Protein AF-A0A537Y4N8-F1 (afdb_monomer)

Nearest PDB structures (foldseek):
  2g3a-assembly1_A-2  TM=4.674E-01  e=1.895E+00  Agrobacterium fabrum str. C58
  9gbv-assembly1_D  TM=5.936E-01  e=2.436E+00  Escherichia coli
  8qqs-assembly1_B  TM=6.022E-01  e=3.130E+00  Escherichia coli
  3r6m-assembly2_C  TM=4.548E-01  e=8.018E+00  Vibrio parahaemolyticus
  8p5d-assembly1_LM0  TM=2.636E-01  e=4.022E+00  Spraguea lophii 42_110

Sequence (62 aa):
MNQKVVDQRVIAIYFDKNRQVRRLANYGLQDGRIFDFISRTTPTSGQELSYLTPLFKLLSFN

Solvent-accessible surface area (backbone atoms only — not comparable to full-atom values): 4181 Å² total; per-residue (Å²): 134,84,89,71,92,84,77,54,80,47,77,48,76,40,62,46,98,85,72,43,84,72,46,75,43,38,35,35,56,55,98,89,40,81,45,69,79,73,60,95,63,82,76,68,84,64,65,62,58,63,56,49,54,58,49,55,56,64,71,53,83,121

Mean predicted aligned error: 7.5 Å

Structure (mmCIF, N/CA/C/O backbone):
data_AF-A0A537Y4N8-F1
#
_entry.id   AF-A0A537Y4N8-F1
#
loop_
_atom_site.group_PDB
_atom_site.id
_atom_site.type_symbol
_atom_site.label_atom_id
_atom_site.label_alt_id
_atom_site.label_comp_id
_atom_site.label_asym_id
_atom_site.label_entity_id
_atom_site.label_seq_id
_atom_site.pdbx_PDB_ins_code
_atom_site.Cartn_x
_atom_site.Cartn_y
_atom_site.Cartn_z
_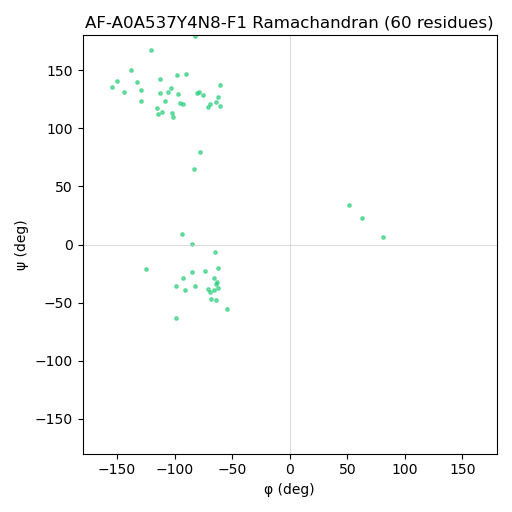atom_site.occupancy
_atom_site.B_iso_or_equiv
_atom_site.auth_seq_id
_atom_site.auth_comp_id
_atom_site.auth_asym_id
_atom_site.auth_atom_id
_atom_site.pdbx_PDB_model_num
ATOM 1 N N . MET A 1 1 ? -23.200 2.125 17.989 1.00 49.19 1 MET A N 1
ATOM 2 C CA . MET A 1 1 ? -21.903 1.418 17.913 1.00 49.19 1 MET A CA 1
ATOM 3 C C . MET A 1 1 ? -21.300 1.737 16.556 1.00 49.19 1 MET A C 1
ATOM 5 O O . MET A 1 1 ? -21.933 1.404 15.564 1.00 49.19 1 MET A O 1
ATOM 9 N N . ASN A 1 2 ? -20.164 2.439 16.495 1.00 67.44 2 ASN A N 1
ATOM 10 C CA . ASN A 1 2 ? -19.507 2.727 15.216 1.00 67.44 2 ASN A CA 1
ATOM 11 C C . ASN A 1 2 ? -18.813 1.465 14.707 1.00 67.44 2 ASN A C 1
ATOM 13 O O . ASN A 1 2 ? -18.042 0.844 15.437 1.00 67.44 2 ASN A O 1
ATOM 17 N N . GLN A 1 3 ? -19.080 1.098 13.459 1.00 73.75 3 GLN A N 1
ATOM 18 C CA . GLN A 1 3 ? -18.337 0.042 12.787 1.00 73.75 3 GLN A CA 1
ATOM 19 C C . GLN A 1 3 ? -16.921 0.554 12.521 1.00 73.75 3 GLN A C 1
ATOM 21 O O . GLN A 1 3 ? -16.735 1.586 11.880 1.00 73.75 3 GLN A O 1
ATOM 26 N N . LYS A 1 4 ? -15.922 -0.150 13.054 1.00 75.12 4 LYS A N 1
ATOM 27 C CA . LYS A 1 4 ? -14.511 0.119 12.786 1.00 75.12 4 LYS A CA 1
ATOM 28 C C . LYS A 1 4 ? -14.001 -0.967 11.852 1.00 75.12 4 LYS A C 1
ATOM 30 O O . LYS A 1 4 ? -14.214 -2.149 12.109 1.00 75.12 4 LYS A O 1
ATOM 35 N N . VAL A 1 5 ? -13.319 -0.565 10.787 1.00 74.88 5 VAL A N 1
ATOM 36 C CA . VAL A 1 5 ? -12.562 -1.492 9.946 1.00 74.88 5 VAL A CA 1
ATOM 37 C C . VAL A 1 5 ? -11.484 -2.151 10.809 1.00 74.88 5 VAL A C 1
ATOM 39 O O . VAL A 1 5 ? -10.641 -1.460 11.382 1.00 74.88 5 VAL A O 1
ATOM 42 N N . VAL A 1 6 ? -11.548 -3.477 10.935 1.00 80.25 6 VAL A N 1
ATOM 43 C CA . VAL A 1 6 ? -10.618 -4.265 11.762 1.00 80.25 6 VAL A CA 1
ATOM 44 C C . VAL A 1 6 ? -9.416 -4.790 10.977 1.00 80.25 6 VAL A C 1
ATOM 46 O O . VAL A 1 6 ? -8.352 -4.948 11.563 1.00 80.25 6 VAL A O 1
ATOM 49 N N . ASP A 1 7 ? -9.564 -5.031 9.671 1.00 81.38 7 ASP A N 1
ATOM 50 C CA . ASP A 1 7 ? -8.483 -5.472 8.783 1.00 81.38 7 ASP A CA 1
ATOM 51 C C . ASP A 1 7 ? -8.786 -5.040 7.338 1.00 81.38 7 ASP A C 1
ATOM 53 O O . ASP A 1 7 ? -9.913 -5.174 6.859 1.00 81.38 7 ASP A O 1
ATOM 57 N N . GLN A 1 8 ? -7.778 -4.510 6.652 1.00 85.56 8 GLN A N 1
ATOM 58 C CA . GLN A 1 8 ? -7.811 -4.128 5.241 1.00 85.56 8 GLN A CA 1
ATOM 59 C C . GLN A 1 8 ? -6.448 -4.439 4.641 1.00 85.56 8 GLN A C 1
ATOM 61 O O . GLN A 1 8 ? -5.422 -4.058 5.209 1.00 85.56 8 GLN A O 1
ATOM 66 N N . ARG A 1 9 ? -6.442 -5.112 3.485 1.00 85.56 9 ARG A N 1
ATOM 67 C CA . ARG A 1 9 ? -5.219 -5.607 2.847 1.00 85.56 9 ARG A CA 1
ATOM 68 C C . ARG A 1 9 ? -5.178 -5.279 1.362 1.00 85.56 9 ARG A C 1
ATOM 70 O O . ARG A 1 9 ? -6.181 -5.418 0.668 1.00 85.56 9 ARG A O 1
ATOM 77 N N . VAL A 1 10 ? -4.003 -4.894 0.875 1.00 86.25 10 VAL A N 1
ATOM 78 C CA . VAL A 1 10 ? -3.711 -4.608 -0.534 1.00 86.25 10 VAL A CA 1
ATOM 79 C C . VAL A 1 10 ? -2.468 -5.387 -0.938 1.00 86.25 10 VAL A C 1
ATOM 81 O O . VAL A 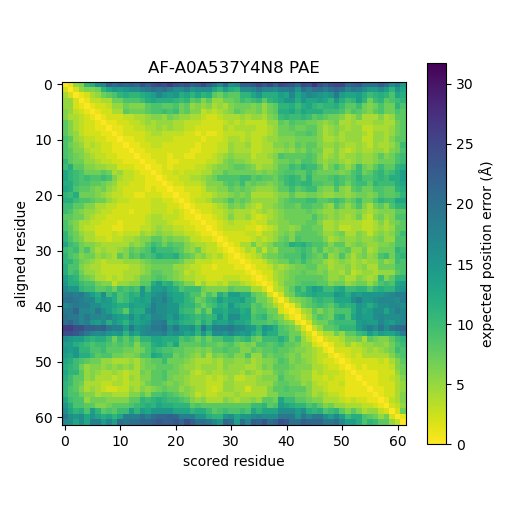1 10 ? -1.408 -5.222 -0.344 1.00 86.25 10 VAL A O 1
ATOM 84 N N . ILE A 1 11 ? -2.577 -6.213 -1.977 1.00 87.62 11 ILE A N 1
ATOM 85 C CA . ILE A 1 11 ? -1.440 -6.963 -2.517 1.00 87.62 11 ILE A CA 1
ATOM 86 C C . ILE A 1 11 ? -0.961 -6.262 -3.786 1.00 87.62 11 ILE A C 1
ATOM 88 O O . ILE A 1 11 ? -1.666 -6.237 -4.794 1.00 87.62 11 ILE A O 1
ATOM 92 N N . ALA A 1 12 ? 0.244 -5.701 -3.738 1.00 85.56 12 ALA A N 1
ATOM 93 C CA . ALA A 1 12 ? 0.904 -5.109 -4.891 1.00 85.56 12 ALA A CA 1
ATOM 94 C C . ALA A 1 12 ? 1.794 -6.156 -5.576 1.00 85.56 12 ALA A C 1
ATOM 96 O O . ALA A 1 12 ? 2.713 -6.713 -4.966 1.00 85.56 12 ALA A O 1
ATOM 97 N N . ILE A 1 13 ? 1.519 -6.413 -6.856 1.00 86.50 13 ILE A N 1
ATOM 98 C CA . ILE A 1 13 ? 2.285 -7.337 -7.697 1.00 86.50 13 ILE A CA 1
ATOM 99 C C . ILE A 1 13 ? 3.037 -6.517 -8.740 1.00 86.50 13 ILE A C 1
ATOM 101 O O . ILE A 1 13 ? 2.433 -5.892 -9.611 1.00 86.50 13 ILE A O 1
ATOM 105 N N . TYR A 1 14 ? 4.363 -6.525 -8.653 1.00 83.81 14 TYR A N 1
ATOM 106 C CA . TYR A 1 14 ? 5.232 -5.825 -9.591 1.00 83.81 14 TYR A CA 1
ATOM 107 C C . TYR A 1 14 ? 5.700 -6.778 -10.678 1.00 83.81 14 TYR A C 1
ATOM 109 O O . TYR A 1 14 ? 6.367 -7.775 -10.388 1.00 83.81 14 TYR A O 1
ATOM 117 N N . PHE A 1 15 ? 5.397 -6.435 -11.925 1.00 90.56 15 PHE A N 1
ATOM 118 C CA . PHE A 1 15 ? 5.853 -7.175 -13.093 1.00 90.56 15 PHE A CA 1
ATOM 119 C C . PHE A 1 15 ? 7.089 -6.522 -13.709 1.00 90.56 15 PHE A C 1
ATOM 121 O O . PHE A 1 15 ? 7.242 -5.299 -13.689 1.00 90.56 15 PHE A O 1
ATOM 128 N N . ASP A 1 16 ? 7.980 -7.339 -14.259 1.00 88.00 16 ASP A N 1
ATOM 129 C CA . ASP A 1 16 ? 9.043 -6.863 -15.135 1.00 88.00 16 ASP A CA 1
ATOM 130 C C . ASP A 1 16 ? 8.547 -6.670 -16.582 1.00 88.00 16 ASP A C 1
ATOM 132 O O . ASP A 1 16 ? 7.385 -6.916 -16.918 1.00 88.00 16 ASP A O 1
ATOM 136 N N . LYS A 1 17 ? 9.446 -6.227 -17.469 1.00 92.94 17 LYS A N 1
ATOM 137 C CA . LYS A 1 17 ? 9.129 -6.000 -18.890 1.00 92.94 17 LYS A CA 1
ATOM 138 C C . LYS A 1 17 ? 8.706 -7.278 -19.629 1.00 92.94 17 LYS A C 1
ATOM 140 O O . LYS A 1 17 ? 8.043 -7.184 -20.657 1.00 92.94 17 LYS A O 1
ATOM 145 N N . ASN A 1 18 ? 9.051 -8.448 -19.098 1.00 95.19 18 ASN A N 1
ATOM 146 C CA . ASN A 1 18 ? 8.715 -9.753 -19.657 1.00 95.19 18 ASN A CA 1
ATOM 147 C C . ASN A 1 18 ? 7.414 -10.319 -19.060 1.00 95.19 18 ASN A C 1
ATOM 149 O O . ASN A 1 18 ? 7.072 -11.472 -19.325 1.00 95.19 18 ASN A O 1
ATOM 153 N N . ARG A 1 19 ? 6.669 -9.513 -18.285 1.00 89.44 19 ARG A N 1
ATOM 15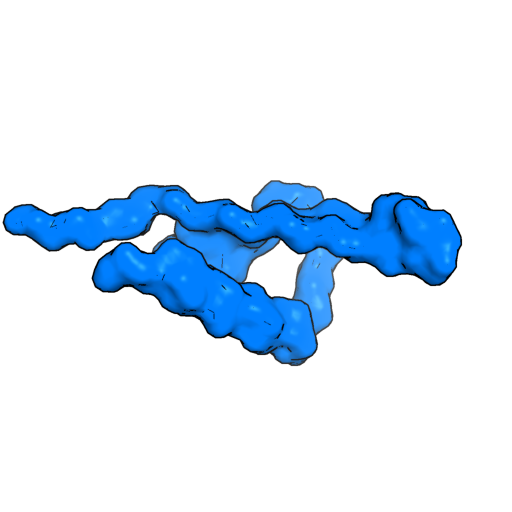4 C CA . ARG A 1 19 ? 5.453 -9.904 -17.547 1.00 89.44 19 ARG A CA 1
ATOM 155 C C . ARG A 1 19 ? 5.705 -10.973 -16.480 1.00 89.44 19 ARG A C 1
ATOM 157 O O . ARG A 1 19 ? 4.777 -11.673 -16.083 1.00 89.44 19 ARG A O 1
ATOM 164 N N . GLN A 1 20 ? 6.936 -11.097 -15.995 1.00 92.25 20 GLN A N 1
ATOM 165 C CA . GLN A 1 20 ? 7.267 -11.981 -14.883 1.00 92.25 20 GLN A CA 1
ATOM 166 C C . GLN A 1 20 ? 7.126 -11.234 -13.558 1.00 92.25 20 GLN A C 1
ATOM 168 O O . GLN A 1 20 ? 7.369 -10.029 -13.477 1.00 92.25 20 GLN A O 1
ATOM 173 N N . VAL A 1 21 ? 6.719 -11.945 -12.506 1.00 87.81 21 VAL A N 1
ATOM 174 C CA . VAL A 1 21 ? 6.586 -11.364 -11.165 1.00 87.81 21 VAL A CA 1
ATOM 175 C C . VAL A 1 21 ? 7.977 -11.096 -10.601 1.00 87.81 21 VAL A C 1
ATOM 177 O O . VAL A 1 21 ? 8.761 -12.017 -10.389 1.00 87.81 21 VAL A O 1
ATOM 180 N N . ARG A 1 22 ? 8.270 -9.826 -10.328 1.00 85.06 22 ARG A N 1
ATOM 181 C CA . ARG A 1 22 ? 9.545 -9.374 -9.764 1.00 85.06 22 ARG A CA 1
ATOM 182 C C . ARG A 1 22 ? 9.475 -9.150 -8.257 1.00 85.06 22 ARG A C 1
ATOM 184 O O . ARG A 1 22 ? 10.459 -9.375 -7.560 1.00 85.06 22 ARG A O 1
ATOM 191 N N . ARG A 1 23 ? 8.340 -8.659 -7.755 1.00 82.19 23 ARG A N 1
ATOM 192 C CA . ARG A 1 23 ? 8.132 -8.379 -6.328 1.00 82.19 23 ARG A CA 1
ATOM 193 C C . ARG A 1 23 ? 6.663 -8.548 -5.968 1.00 82.19 23 ARG A C 1
ATOM 195 O O . ARG A 1 23 ? 5.783 -8.127 -6.715 1.00 82.19 23 ARG A O 1
ATOM 202 N N . LEU A 1 24 ? 6.440 -9.119 -4.793 1.00 84.25 24 LEU A N 1
ATOM 203 C CA . LEU A 1 24 ? 5.158 -9.141 -4.103 1.00 84.25 24 LEU A CA 1
ATOM 204 C C . LEU A 1 24 ? 5.306 -8.292 -2.844 1.00 84.25 24 LEU A C 1
ATOM 206 O O . LEU A 1 24 ? 6.271 -8.467 -2.101 1.00 84.25 24 LEU A O 1
ATOM 210 N N . ALA A 1 25 ? 4.375 -7.375 -2.624 1.00 84.50 25 ALA A N 1
ATOM 211 C CA . ALA A 1 25 ? 4.288 -6.603 -1.395 1.00 84.50 25 ALA A CA 1
ATOM 212 C C . ALA A 1 25 ? 2.860 -6.698 -0.862 1.00 84.50 25 ALA A C 1
ATOM 214 O O . ALA A 1 25 ? 1.897 -6.573 -1.622 1.00 84.50 25 ALA A O 1
ATOM 215 N N . ASN A 1 26 ? 2.724 -6.978 0.430 1.00 86.06 26 ASN A N 1
ATOM 216 C CA . ASN A 1 26 ? 1.427 -7.138 1.071 1.00 86.06 26 ASN A CA 1
ATOM 217 C C . ASN A 1 26 ? 1.263 -6.003 2.068 1.00 86.06 26 ASN A C 1
ATOM 219 O O . ASN A 1 26 ? 1.990 -5.961 3.052 1.00 86.06 26 ASN A O 1
ATOM 223 N N . TYR A 1 27 ? 0.335 -5.096 1.799 1.00 86.75 27 TYR A N 1
ATOM 224 C CA . TYR A 1 27 ? 0.092 -3.909 2.596 1.00 86.75 27 TYR A CA 1
ATOM 225 C C . TYR A 1 27 ? -1.139 -4.075 3.467 1.00 86.75 27 TYR A C 1
ATOM 227 O O . TYR A 1 27 ? -2.182 -4.510 2.986 1.00 86.75 27 TYR A O 1
ATOM 235 N N . GLY A 1 28 ? -1.028 -3.681 4.728 1.00 87.12 28 GLY A N 1
ATOM 236 C CA . GLY A 1 28 ? -2.126 -3.628 5.682 1.00 87.12 28 GLY A CA 1
ATOM 237 C C . GLY A 1 28 ? -2.360 -2.232 6.226 1.00 87.12 28 GLY A C 1
ATOM 238 O O . GLY A 1 28 ? -1.512 -1.347 6.086 1.00 87.12 28 GLY A O 1
ATOM 239 N N . LEU A 1 29 ? -3.496 -2.066 6.900 1.00 85.31 29 LEU A N 1
ATOM 240 C CA . LEU A 1 29 ? -3.780 -0.901 7.730 1.00 85.31 29 LEU A CA 1
ATOM 241 C C . LEU A 1 29 ? -3.578 -1.257 9.212 1.00 85.31 29 LEU A C 1
ATOM 243 O O . LEU A 1 29 ? -4.373 -1.999 9.782 1.00 85.31 29 LEU A O 1
ATOM 247 N N . GLN A 1 30 ? -2.531 -0.719 9.842 1.00 80.56 30 GLN A N 1
ATOM 248 C CA . GLN A 1 30 ? -2.271 -0.853 11.281 1.00 80.56 30 GLN A CA 1
ATOM 249 C C . GLN A 1 30 ? -2.358 0.522 11.934 1.00 80.56 30 GLN A C 1
ATOM 251 O O . GLN A 1 30 ? -1.604 1.428 11.588 1.00 80.56 30 GLN A O 1
ATOM 256 N N . ASP A 1 31 ? -3.308 0.697 12.854 1.00 76.19 31 ASP A N 1
ATOM 257 C CA . ASP A 1 31 ? -3.515 1.947 13.601 1.00 76.19 31 ASP A CA 1
ATOM 258 C C . ASP A 1 31 ? -3.627 3.206 12.713 1.00 76.19 31 ASP A C 1
ATOM 260 O O . ASP A 1 31 ? -3.193 4.298 13.075 1.00 76.19 31 ASP A O 1
ATOM 264 N N . GLY A 1 32 ? -4.208 3.052 11.517 1.00 77.75 32 GLY A N 1
ATOM 265 C CA . GLY A 1 32 ? -4.360 4.132 10.535 1.00 77.75 32 GLY A CA 1
ATOM 266 C C . GLY A 1 32 ? -3.112 4.414 9.690 1.00 77.75 32 GLY A C 1
ATOM 267 O O . GLY A 1 32 ? -3.105 5.372 8.919 1.00 77.75 32 GLY A O 1
ATOM 268 N N . ARG A 1 33 ? -2.061 3.594 9.806 1.00 79.69 33 ARG A N 1
ATOM 269 C CA . ARG A 1 33 ? -0.833 3.671 9.005 1.00 79.69 33 ARG A CA 1
ATOM 270 C C . ARG A 1 33 ? -0.703 2.453 8.095 1.00 79.69 33 ARG A C 1
ATOM 272 O O . ARG A 1 33 ? -1.040 1.335 8.475 1.00 79.69 33 ARG A O 1
ATOM 279 N N . ILE A 1 34 ? -0.203 2.685 6.885 1.00 80.88 34 ILE A N 1
ATOM 280 C CA . ILE A 1 34 ? 0.059 1.629 5.902 1.00 80.88 34 ILE A CA 1
ATOM 281 C C . ILE A 1 34 ? 1.365 0.927 6.275 1.00 80.88 34 ILE A C 1
ATOM 283 O O . ILE A 1 34 ? 2.373 1.597 6.506 1.00 80.88 34 ILE A O 1
ATOM 287 N N . PHE A 1 35 ? 1.363 -0.405 6.306 1.00 80.75 35 PHE A N 1
ATOM 288 C CA . PHE A 1 35 ? 2.547 -1.211 6.618 1.00 80.75 35 PHE A CA 1
ATOM 289 C C . PHE A 1 35 ? 2.661 -2.431 5.699 1.00 80.75 35 PHE A C 1
ATOM 291 O O . PHE A 1 35 ? 1.642 -2.932 5.238 1.00 80.75 35 PHE A O 1
ATOM 298 N N . ASP A 1 36 ? 3.882 -2.901 5.426 1.00 79.56 36 ASP A N 1
ATOM 299 C CA . ASP A 1 36 ? 4.140 -4.110 4.624 1.00 79.56 36 ASP A CA 1
ATOM 300 C C . ASP A 1 36 ? 4.361 -5.327 5.542 1.00 79.56 36 ASP A C 1
ATOM 302 O O . ASP A 1 36 ? 5.166 -5.261 6.470 1.00 79.56 36 ASP A O 1
ATOM 306 N N . PHE A 1 37 ? 3.664 -6.436 5.288 1.00 73.44 37 PHE A N 1
ATOM 307 C CA . PHE A 1 37 ? 3.715 -7.658 6.097 1.00 73.44 37 PHE A CA 1
ATOM 308 C C . PHE A 1 37 ? 4.868 -8.614 5.743 1.00 73.44 37 PHE A C 1
ATOM 310 O O . PHE A 1 37 ? 5.203 -9.472 6.559 1.00 73.44 37 PHE A O 1
ATOM 317 N N . ILE A 1 38 ? 5.409 -8.564 4.517 1.00 70.75 38 ILE A N 1
ATOM 318 C CA . ILE A 1 38 ? 6.232 -9.663 3.956 1.00 70.75 38 ILE A CA 1
ATOM 319 C C . ILE A 1 38 ? 7.619 -9.186 3.487 1.00 70.75 38 ILE A C 1
ATOM 321 O O . ILE A 1 38 ? 8.554 -9.987 3.403 1.00 70.75 38 ILE A O 1
ATOM 325 N N . SER A 1 39 ? 7.802 -7.894 3.209 1.00 63.94 39 SER A N 1
ATOM 326 C CA . SER A 1 39 ? 9.057 -7.388 2.639 1.00 63.94 39 SER A CA 1
ATOM 327 C C . SER A 1 39 ? 10.179 -7.181 3.670 1.00 63.94 39 SER A C 1
ATOM 329 O O . SER A 1 39 ? 10.008 -6.488 4.669 1.00 63.94 39 SER A O 1
ATOM 331 N N . ARG A 1 40 ? 11.382 -7.710 3.378 1.00 61.88 40 ARG A N 1
ATOM 332 C CA . ARG A 1 40 ? 12.647 -7.368 4.076 1.00 61.88 40 ARG A CA 1
ATOM 333 C C . ARG A 1 40 ? 13.338 -6.120 3.511 1.00 61.88 40 ARG A C 1
ATOM 335 O O . ARG A 1 40 ? 14.410 -5.746 3.977 1.00 61.8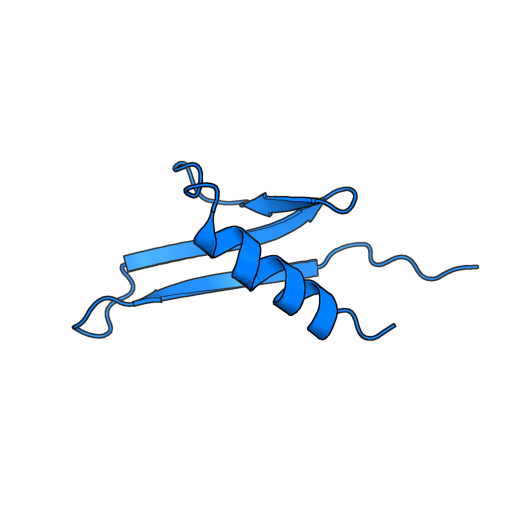8 40 ARG A O 1
ATOM 342 N N . THR A 1 41 ? 12.755 -5.490 2.498 1.00 59.34 41 THR A N 1
ATOM 343 C CA . THR A 1 41 ? 13.196 -4.205 1.955 1.00 59.34 41 THR A CA 1
ATOM 344 C C . THR A 1 41 ? 12.198 -3.129 2.347 1.00 59.34 41 THR A C 1
ATOM 346 O O . THR A 1 41 ? 11.010 -3.229 2.035 1.00 59.34 41 THR A O 1
ATOM 349 N N . THR A 1 42 ? 12.685 -2.085 3.013 1.00 61.41 42 THR A N 1
ATOM 350 C CA . THR A 1 42 ? 11.899 -0.889 3.309 1.00 61.41 42 THR A CA 1
ATOM 351 C C . THR A 1 42 ? 11.537 -0.212 1.983 1.00 61.41 42 THR A C 1
ATOM 353 O O . THR A 1 42 ? 12.447 0.096 1.207 1.00 61.41 42 THR A O 1
ATOM 356 N N . PRO A 1 43 ? 10.247 -0.000 1.671 1.00 61.53 43 PRO A N 1
ATOM 357 C CA . PRO A 1 43 ? 9.865 0.701 0.454 1.00 61.53 43 PRO A CA 1
ATOM 358 C C . PRO A 1 43 ? 10.444 2.119 0.482 1.00 61.53 43 PRO A C 1
ATOM 360 O O . PRO A 1 43 ? 10.431 2.792 1.513 1.00 61.53 43 PRO A O 1
ATOM 363 N N . THR A 1 44 ? 10.980 2.580 -0.647 1.00 63.78 44 THR A N 1
ATOM 364 C CA . THR A 1 44 ? 11.482 3.952 -0.773 1.00 63.78 44 THR A CA 1
ATOM 365 C C . THR A 1 44 ? 10.328 4.937 -0.581 1.00 63.78 44 THR A C 1
ATOM 367 O O . THR A 1 44 ? 9.307 4.847 -1.263 1.00 63.78 44 THR A O 1
ATOM 370 N N . SER A 1 45 ? 10.502 5.886 0.335 1.00 57.31 45 SER A N 1
ATOM 371 C CA . SER A 1 45 ? 9.446 6.597 1.070 1.00 57.31 45 SER A CA 1
ATOM 372 C C . SER A 1 45 ? 8.497 7.492 0.257 1.00 57.31 45 SER A C 1
ATOM 374 O O . SER A 1 45 ? 7.560 8.039 0.826 1.00 57.31 45 SER A O 1
ATOM 376 N N . GLY A 1 46 ? 8.735 7.701 -1.040 1.00 63.22 46 GLY A N 1
ATOM 377 C CA . GLY A 1 46 ? 8.075 8.772 -1.796 1.00 63.22 46 GLY A CA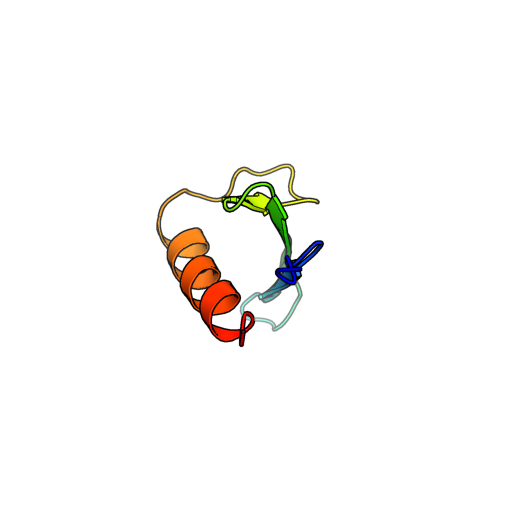 1
ATOM 378 C C . GLY A 1 46 ? 6.882 8.324 -2.633 1.00 63.22 46 GLY A C 1
ATOM 379 O O . GLY A 1 46 ? 5.759 8.779 -2.437 1.00 63.22 46 GLY A O 1
ATOM 380 N N . GLN A 1 47 ? 7.127 7.459 -3.615 1.00 70.38 47 GLN A N 1
ATOM 381 C CA . GLN A 1 47 ? 6.163 7.255 -4.696 1.00 70.38 47 GLN A CA 1
ATOM 382 C C . GLN A 1 47 ? 5.166 6.123 -4.405 1.00 70.38 47 GLN A C 1
ATOM 384 O O . GLN A 1 47 ? 3.978 6.261 -4.672 1.00 70.38 47 GLN A O 1
ATOM 389 N N . GLU A 1 48 ? 5.627 5.027 -3.799 1.00 73.25 48 GLU A N 1
ATOM 390 C CA . GLU A 1 48 ? 4.808 3.832 -3.543 1.00 73.25 48 GLU A CA 1
ATOM 391 C C . GLU A 1 48 ? 3.706 4.095 -2.498 1.00 73.25 48 GLU A C 1
ATOM 393 O O . GLU A 1 48 ? 2.533 3.812 -2.739 1.00 73.25 48 GLU A O 1
ATOM 398 N N . LEU A 1 49 ? 4.047 4.739 -1.374 1.00 75.38 49 LEU A N 1
ATOM 399 C CA . LEU A 1 49 ? 3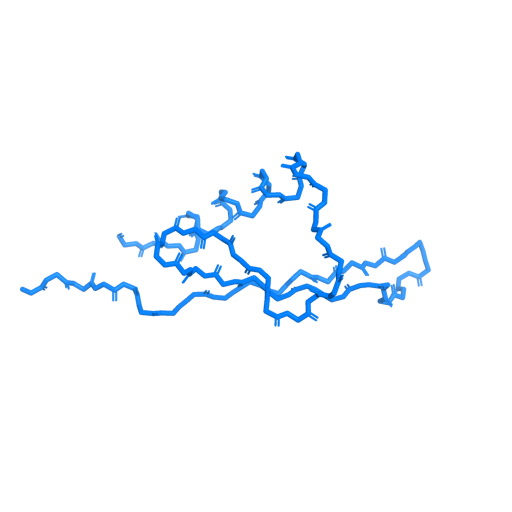.077 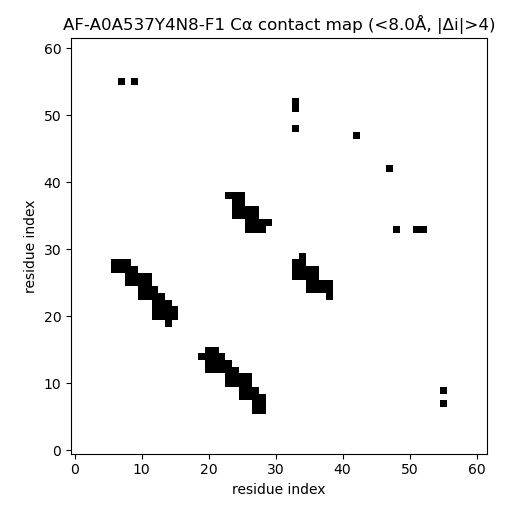5.108 -0.329 1.00 75.38 49 LEU A CA 1
ATOM 400 C C . LEU A 1 49 ? 2.033 6.120 -0.824 1.00 75.38 49 LEU A C 1
ATOM 402 O O . LEU A 1 49 ? 0.866 6.059 -0.421 1.00 75.38 49 LEU A O 1
ATOM 406 N N . SER A 1 50 ? 2.442 7.017 -1.727 1.00 79.50 50 SER A N 1
ATOM 407 C CA . SER A 1 50 ? 1.557 8.003 -2.352 1.00 79.50 50 SER A CA 1
ATOM 408 C C . SER A 1 50 ? 0.461 7.343 -3.192 1.00 79.50 50 SER A C 1
ATOM 410 O O . SER A 1 50 ? -0.658 7.843 -3.220 1.00 79.50 50 SER A O 1
ATOM 412 N N . TYR A 1 51 ? 0.731 6.189 -3.815 1.00 82.06 51 TYR A N 1
ATOM 413 C CA . TYR A 1 51 ? -0.280 5.440 -4.569 1.00 82.06 51 TYR A CA 1
ATOM 414 C C . TYR A 1 51 ? -1.170 4.560 -3.687 1.00 82.06 51 TYR A C 1
ATOM 416 O O . TYR A 1 51 ? -2.365 4.436 -3.953 1.00 82.06 5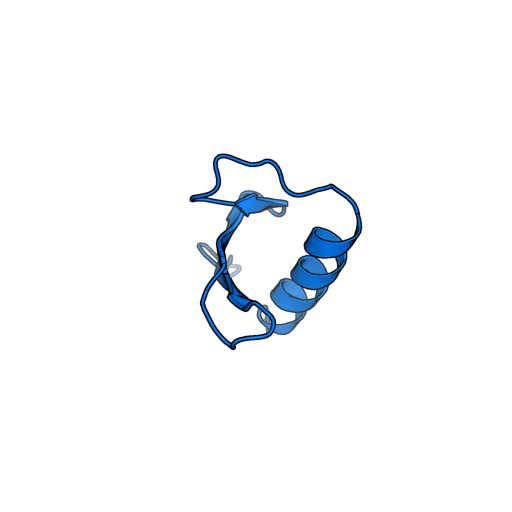1 TYR A O 1
ATOM 424 N N . LEU A 1 52 ? -0.625 3.967 -2.623 1.00 84.25 52 LEU A N 1
ATOM 425 C CA . LEU A 1 52 ? -1.393 3.084 -1.739 1.00 84.25 52 LEU A CA 1
ATOM 426 C C . LEU A 1 52 ? -2.409 3.854 -0.889 1.00 84.25 52 LEU A C 1
ATOM 428 O O . LEU A 1 52 ? -3.530 3.393 -0.706 1.00 84.25 52 LEU A O 1
ATOM 432 N N . THR A 1 53 ? -2.054 5.050 -0.418 1.00 83.31 53 THR A N 1
ATOM 433 C CA . THR A 1 53 ? -2.929 5.895 0.416 1.00 83.31 53 THR A CA 1
ATOM 434 C C . THR A 1 53 ? -4.303 6.177 -0.215 1.00 83.31 53 THR A C 1
ATOM 436 O O . THR A 1 53 ? -5.321 5.865 0.410 1.00 83.31 53 THR A O 1
ATOM 439 N N . PRO A 1 54 ? -4.396 6.719 -1.445 1.00 85.12 54 PRO A N 1
ATOM 440 C CA . PRO A 1 54 ? -5.676 6.895 -2.118 1.00 85.12 54 PRO A CA 1
ATOM 441 C C . PRO A 1 54 ? -6.354 5.561 -2.454 1.00 85.12 54 PRO A C 1
ATOM 443 O O . PRO A 1 54 ? -7.580 5.514 -2.448 1.00 85.12 54 PRO A O 1
ATOM 446 N N . LEU A 1 55 ? -5.609 4.471 -2.682 1.00 85.88 55 LEU A N 1
ATOM 447 C CA . LEU A 1 55 ? -6.190 3.149 -2.938 1.00 85.88 55 LEU A CA 1
ATOM 448 C C . LEU A 1 55 ? -6.963 2.621 -1.719 1.00 85.88 55 LEU A C 1
ATOM 450 O O . LEU A 1 55 ? -8.115 2.218 -1.849 1.00 85.88 55 LEU A O 1
ATOM 454 N N . PHE A 1 56 ? -6.371 2.687 -0.523 1.00 85.62 56 PHE A N 1
ATOM 455 C CA . PHE A 1 56 ? -7.056 2.327 0.723 1.00 85.62 56 PHE A CA 1
ATOM 456 C C . PHE A 1 56 ? -8.259 3.237 0.993 1.00 85.62 56 PHE A C 1
ATOM 458 O O . PHE A 1 56 ? -9.300 2.759 1.434 1.00 85.62 56 PHE A O 1
ATOM 465 N N . LYS A 1 57 ? -8.158 4.533 0.668 1.00 84.31 57 LYS A N 1
ATOM 466 C CA . LYS A 1 57 ? -9.279 5.476 0.795 1.00 84.31 57 LYS A CA 1
ATOM 467 C C . LYS A 1 57 ? -10.434 5.149 -0.155 1.00 84.31 57 LYS A C 1
ATOM 469 O O . LYS A 1 57 ? -11.584 5.276 0.242 1.00 84.31 57 LYS A O 1
ATOM 474 N N . LEU A 1 58 ? -10.133 4.725 -1.383 1.00 83.62 58 LEU A N 1
ATOM 475 C CA . LEU A 1 58 ? -11.136 4.278 -2.350 1.00 83.62 58 LEU A CA 1
ATOM 476 C C . LEU A 1 58 ? -11.773 2.953 -1.930 1.00 83.62 58 LEU A C 1
ATOM 478 O O . LEU A 1 58 ? -12.973 2.803 -2.069 1.00 83.62 58 LEU A O 1
ATOM 482 N N . LEU A 1 59 ? -11.004 1.999 -1.405 1.00 76.88 59 LEU A N 1
ATOM 483 C CA . LEU A 1 59 ? -11.542 0.710 -0.950 1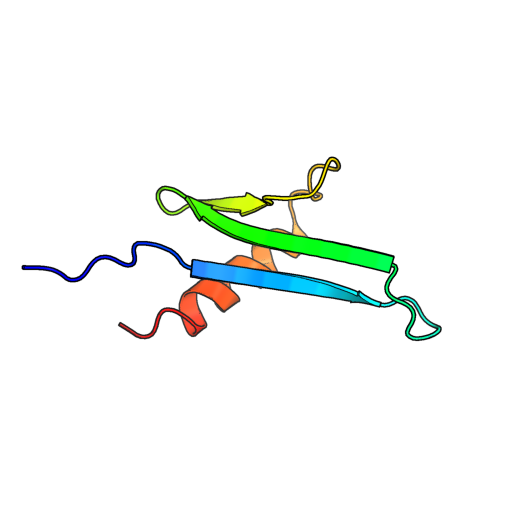.00 76.88 59 LEU A CA 1
ATOM 484 C C . LEU A 1 59 ? -12.327 0.824 0.368 1.00 76.88 59 LEU A C 1
ATOM 486 O O . LEU A 1 59 ? -13.189 -0.006 0.651 1.00 76.88 59 LEU A O 1
ATOM 490 N N . SER A 1 60 ? -12.058 1.857 1.165 1.00 70.62 60 SER A N 1
ATOM 491 C CA . SER A 1 60 ? -12.787 2.182 2.389 1.00 70.62 60 SER A CA 1
ATOM 492 C C . SER A 1 60 ? -14.055 2.988 2.081 1.00 70.62 60 SER A C 1
ATOM 494 O O . SER A 1 60 ? -14.172 4.148 2.468 1.00 70.62 60 SER A O 1
ATOM 496 N N . PHE A 1 61 ? -15.018 2.381 1.385 1.00 63.66 61 PHE A N 1
ATOM 497 C CA . PHE A 1 61 ? -16.365 2.942 1.238 1.00 63.66 61 PHE A CA 1
ATOM 498 C C . PHE A 1 61 ? -17.181 2.705 2.517 1.00 63.66 61 PHE A C 1
ATOM 500 O O . PHE A 1 61 ? -17.965 1.759 2.575 1.00 63.66 61 PHE A O 1
ATOM 507 N N . ASN A 1 62 ? -16.964 3.524 3.550 1.00 54.91 62 ASN A N 1
ATOM 508 C CA . ASN A 1 62 ? -17.917 3.736 4.648 1.00 54.91 62 ASN A CA 1
ATOM 509 C C . ASN A 1 62 ? -17.575 5.006 5.433 1.00 54.91 62 ASN A C 1
ATOM 511 O O . ASN A 1 62 ? -16.416 5.098 5.901 1.00 54.91 62 ASN A O 1
#

Radius of gyration: 13.35 Å; Cα contacts (8 Å, |Δi|>4): 60; chains: 1; bounding box: 35×21×38 Å

Foldseek 3Di:
DDDDDPKDKDWDFDADPVRDTDDIWIWIQDPNDIDTDDDPDDPDDPDPRVVVVVVVVVVPPD

pLDDT: mean 78.24, std 10.3, range [49.19, 95.19]

Secondary structure (DSSP, 8-state):
--------EEEEEEE-TTS-EEEEEEEEEETTEEEESS-SSPPPTTHHHHHHHHHHHHH---